Protein AF-A6PYF3-F1 (afdb_monomer)

Radius of gyration: 14.1 Å; Cα contacts (8 Å,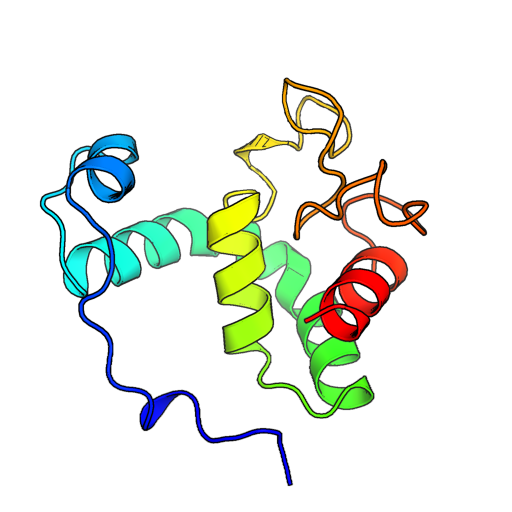 |Δi|>4): 172; chains: 1; bounding box: 32×35×31 Å

Sequence (119 aa):
MGYGDIMRVETSGASNLTAGADRLTGGVQASEKMANHDLACMRTYKTTIGKVASKRDVDPALIAAIASRESRGGAAISGNNGWCPRRIGFGLMQVDKDAHTPIGAWNSVEHVDQATGIL

pLDDT: mean 96.87, std 5.38, range [45.66, 98.81]

Secondary structure (DSSP, 8-state):
--S--GGG-----B-HHHHHTTT--SBHHHHHHHHHHHHHHHHTTHHHHHHHHHHHT--HHHHHHHHHHHHTTTTTTGGGTTB-TTS-EETTTTEETTTS---S-TTSHHHHHHHHHH-

Mean predicted aligned error: 2.51 Å

Organism: Gadus morhua (NCBI:txid8049)

InterPro domains:
  IPR002152 Glycoside hydrolase, family 23 [PR00749] (2-22)
  IPR002152 Glycoside hydrolase, family 23 [PR00749] (49-67)
  IPR002152 Glycoside hydrolase, family 23 [PR00749] (91-109)
  IPR023346 Lysozyme-like domain superfamily [SSF53955] (22-113)

Foldseek 3Di:
DAPDDPVPDDDQAADCVLLVVVPDHGGPVSLVVLLVQLVVLQVVCQVLLVVLCVVLVYDSVVLSSLLCSQCSSVPQCVVPQQAHPVRQFGASNGPGCVVPPADDGRSGSSRSNVSSVVD

Nearest PDB structures (foldseek):
  3mgw-assembly1_A  TM=9.603E-01  e=1.105E-10  Salmo salar
  4g9s-assembly1_A  TM=9.734E-01  e=2.320E-10  Salmo salar
  3gxr-assembly2_B  TM=9.601E-01  e=3.662E-10  Gadus morhua
  1lsp-assembly1_A  TM=9.878E-01  e=1.440E-09  Cygnus atratus
  3gxr-assembly3_C  TM=9.742E-01  e=3.387E-09  Gadus morhua

Solvent-accessible surface area (backbone atoms only — not comparable to full-atom values): 6568 Å² total; per-residue (Å²): 139,56,94,67,64,77,91,74,60,87,77,68,55,29,48,51,76,63,17,44,78,78,74,38,66,44,24,48,69,27,42,54,50,54,48,57,69,22,42,73,48,37,59,78,42,47,68,46,42,48,54,37,17,68,75,68,49,42,64,45,66,58,57,50,51,46,17,30,74,60,15,41,32,31,67,75,14,60,92,52,77,21,28,43,97,83,67,44,30,38,22,33,59,35,43,43,48,91,83,41,83,84,48,73,50,38,85,33,56,54,28,55,40,52,45,61,72,72,106

Structure (mmCIF, N/CA/C/O backbone):
data_AF-A6PYF3-F1
#
_entry.id   AF-A6PYF3-F1
#
loop_
_atom_site.group_PDB
_atom_site.id
_atom_site.type_symbol
_atom_site.label_atom_id
_atom_site.label_alt_id
_atom_site.label_comp_id
_atom_site.label_asym_id
_atom_site.label_entity_id
_atom_site.label_seq_id
_atom_site.pdbx_PDB_ins_code
_atom_site.Cartn_x
_atom_site.Cartn_y
_atom_site.Cartn_z
_atom_site.occupancy
_atom_site.B_iso_or_equiv
_atom_site.auth_seq_id
_atom_site.auth_comp_id
_atom_site.auth_asym_id
_atom_site.auth_atom_id
_atom_site.pdbx_PDB_model_num
ATOM 1 N N . MET A 1 1 ? -11.509 -20.293 -1.185 1.00 45.66 1 MET A N 1
ATOM 2 C CA . MET A 1 1 ? -10.119 -20.245 -1.682 1.00 45.66 1 MET A CA 1
ATOM 3 C C . MET A 1 1 ? -9.641 -18.826 -1.463 1.00 45.66 1 MET A C 1
ATOM 5 O O . MET A 1 1 ? -10.473 -17.929 -1.540 1.00 45.66 1 MET A O 1
ATOM 9 N N . GLY A 1 2 ? -8.414 -18.683 -0.981 1.00 73.69 2 GLY A N 1
ATOM 10 C CA . GLY A 1 2 ? -7.888 -17.484 -0.334 1.00 73.69 2 GLY A CA 1
ATOM 11 C C . GLY A 1 2 ? -7.207 -17.805 1.001 1.00 73.69 2 GLY A C 1
ATOM 12 O O . GLY A 1 2 ? -7.612 -18.732 1.708 1.00 73.69 2 GLY A O 1
ATOM 13 N N . TYR A 1 3 ? -6.185 -17.022 1.352 1.00 92.44 3 TYR A N 1
ATOM 14 C CA . TYR A 1 3 ? -5.403 -17.146 2.596 1.00 92.44 3 TYR A CA 1
ATOM 15 C C . TYR A 1 3 ? -6.176 -16.782 3.879 1.00 92.44 3 TYR A C 1
ATOM 17 O O . TYR A 1 3 ? -5.640 -16.879 4.980 1.00 92.44 3 TYR A O 1
ATOM 25 N N . GLY A 1 4 ? -7.435 -16.364 3.754 1.00 93.75 4 GLY A N 1
ATOM 26 C CA . GLY A 1 4 ? -8.297 -15.970 4.860 1.00 93.75 4 GLY A CA 1
ATOM 27 C C . GLY A 1 4 ? -9.328 -14.935 4.423 1.00 93.75 4 GLY A C 1
ATOM 28 O O . GLY A 1 4 ? -9.278 -14.428 3.305 1.00 93.75 4 GLY A O 1
ATOM 29 N N . ASP A 1 5 ? -10.262 -14.629 5.318 1.00 95.06 5 ASP A N 1
ATOM 30 C CA . ASP A 1 5 ? -11.225 -13.539 5.154 1.00 95.06 5 ASP A CA 1
ATOM 31 C C . ASP A 1 5 ? -10.764 -12.342 5.990 1.00 95.06 5 ASP A C 1
ATOM 33 O O . ASP A 1 5 ? -10.764 -12.401 7.224 1.00 95.06 5 ASP A O 1
ATOM 37 N N . ILE A 1 6 ? -10.367 -11.260 5.316 1.00 95.38 6 ILE A N 1
ATOM 38 C CA . ILE A 1 6 ? -9.849 -10.053 5.971 1.00 95.38 6 ILE A CA 1
ATOM 39 C C . ILE A 1 6 ? -10.879 -9.398 6.897 1.00 95.38 6 ILE A C 1
ATOM 41 O O . ILE A 1 6 ? -10.494 -8.736 7.857 1.00 95.38 6 ILE A O 1
ATOM 45 N N . MET A 1 7 ? -12.177 -9.622 6.670 1.00 96.81 7 MET A N 1
ATOM 46 C CA . MET A 1 7 ? -13.246 -9.057 7.497 1.00 96.81 7 MET A CA 1
ATOM 47 C C . MET A 1 7 ? -13.382 -9.761 8.851 1.00 96.81 7 MET A C 1
ATOM 49 O O . MET A 1 7 ? -14.091 -9.275 9.729 1.00 96.81 7 MET A O 1
ATOM 53 N N . ARG A 1 8 ? -12.715 -10.907 9.031 1.00 97.06 8 ARG A N 1
ATOM 54 C CA . ARG A 1 8 ? -12.727 -11.693 10.274 1.00 97.06 8 ARG A CA 1
ATOM 55 C C . ARG A 1 8 ? -11.469 -11.499 11.115 1.00 97.06 8 ARG A C 1
ATOM 57 O O . ARG A 1 8 ? -11.357 -12.110 12.175 1.00 97.06 8 ARG A O 1
ATOM 64 N N . VAL A 1 9 ? -10.523 -10.687 10.646 1.00 96.75 9 VAL A N 1
ATOM 65 C CA . VAL A 1 9 ? -9.285 -10.394 11.369 1.00 96.75 9 VAL A CA 1
ATOM 66 C C . VAL A 1 9 ? -9.552 -9.293 12.390 1.00 96.75 9 VAL A C 1
ATOM 68 O O . VAL A 1 9 ? -9.935 -8.179 12.036 1.00 96.75 9 VAL A O 1
ATOM 71 N N . GLU A 1 10 ? -9.336 -9.594 13.669 1.00 98.00 10 GLU A N 1
ATOM 72 C CA . GLU A 1 10 ? -9.422 -8.591 14.731 1.00 98.00 10 GLU A CA 1
ATOM 73 C C . GLU A 1 10 ? -8.264 -7.589 14.627 1.00 98.00 10 GLU A C 1
ATOM 75 O O . GLU A 1 10 ? -7.108 -7.959 14.412 1.00 98.00 10 GLU A O 1
ATOM 80 N N . THR A 1 11 ? -8.561 -6.298 14.791 1.00 98.06 11 THR A N 1
ATOM 81 C CA . THR A 1 11 ? -7.559 -5.230 14.716 1.00 98.06 11 THR A CA 1
ATOM 82 C C . THR A 1 11 ? -7.902 -4.074 15.646 1.00 98.06 11 THR A C 1
ATOM 84 O O . THR A 1 11 ? -9.060 -3.685 15.788 1.00 98.06 11 THR A O 1
ATOM 87 N N . SER A 1 12 ? -6.875 -3.489 16.264 1.00 98.38 12 SER A N 1
ATOM 88 C CA . SER A 1 12 ? -6.978 -2.242 17.028 1.00 98.38 12 SER A CA 1
ATOM 89 C C . SER A 1 12 ? -6.658 -0.997 16.188 1.00 98.38 12 SER A C 1
ATOM 91 O O . SER A 1 12 ? -6.809 0.125 16.670 1.00 98.38 12 SER A O 1
ATOM 93 N N . GLY A 1 13 ? -6.265 -1.173 14.921 1.00 98.25 13 GLY A N 1
ATOM 94 C CA . GLY A 1 13 ? -5.968 -0.087 13.989 1.00 98.25 13 GLY A CA 1
ATOM 95 C C . GLY A 1 13 ? -4.630 0.617 14.238 1.00 98.25 13 GLY A C 1
ATOM 96 O O . GLY A 1 13 ? -3.651 0.022 14.687 1.00 98.25 13 GLY A O 1
ATOM 97 N N . ALA A 1 14 ? -4.559 1.899 13.876 1.00 98.44 14 ALA A N 1
ATOM 98 C CA . ALA A 1 14 ? -3.327 2.681 13.920 1.00 98.44 14 ALA A CA 1
ATOM 99 C C . ALA A 1 14 ? -2.949 3.076 15.355 1.00 98.44 14 ALA A C 1
ATOM 101 O O . ALA A 1 14 ? -3.792 3.505 16.139 1.00 98.44 14 ALA A O 1
ATOM 102 N N . SER A 1 15 ? -1.658 3.035 15.687 1.00 98.50 15 SER A N 1
ATOM 103 C CA . SER A 1 15 ? -1.162 3.659 16.920 1.00 98.50 15 SER A CA 1
ATOM 104 C C . SER A 1 15 ? -1.274 5.189 16.848 1.00 98.50 15 SER A C 1
ATOM 106 O O . SER A 1 15 ? -1.352 5.758 15.758 1.00 98.50 15 SER A O 1
ATOM 108 N N . ASN A 1 16 ? -1.190 5.878 17.992 1.00 98.00 16 ASN A N 1
ATOM 109 C CA . ASN A 1 16 ? -1.122 7.348 18.020 1.00 98.00 16 ASN A CA 1
ATOM 110 C C . ASN A 1 16 ? 0.067 7.902 17.216 1.00 98.00 16 ASN A C 1
ATOM 112 O O . ASN A 1 16 ? -0.056 8.951 16.594 1.00 98.00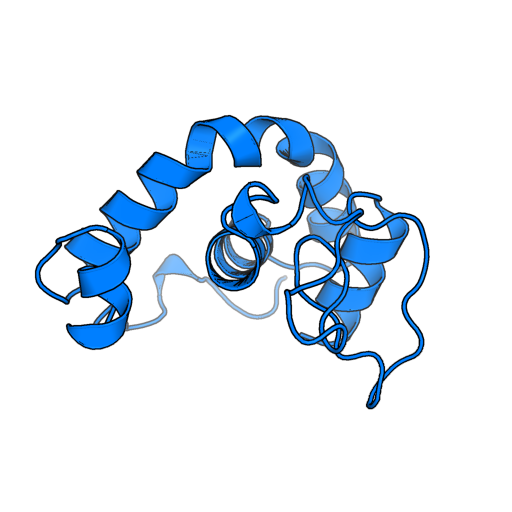 16 ASN A O 1
ATOM 116 N N . LEU A 1 17 ? 1.201 7.191 17.188 1.00 98.06 17 LEU A N 1
ATOM 117 C CA . LEU A 1 17 ? 2.370 7.601 16.407 1.00 98.06 17 LEU A CA 1
ATOM 118 C C . LEU A 1 17 ? 2.075 7.563 14.901 1.00 98.06 17 LEU A C 1
ATOM 120 O O . LEU A 1 17 ? 2.379 8.511 14.186 1.00 98.06 17 LEU A O 1
ATOM 124 N N . THR A 1 18 ? 1.453 6.481 14.427 1.00 96.94 18 THR A N 1
ATOM 125 C CA . THR A 1 18 ? 1.067 6.328 13.017 1.00 96.94 18 THR A CA 1
ATOM 126 C C . THR A 1 18 ? -0.027 7.322 12.626 1.00 96.94 18 THR A C 1
ATOM 128 O O . THR A 1 18 ? 0.097 7.999 11.610 1.00 96.94 18 THR A O 1
ATOM 131 N N . ALA A 1 19 ? -1.067 7.447 13.451 1.00 97.38 19 ALA A N 1
ATOM 132 C CA . ALA A 1 19 ? -2.185 8.361 13.232 1.00 97.38 19 ALA A CA 1
ATOM 133 C C . ALA A 1 19 ? -1.756 9.841 13.269 1.00 97.38 19 ALA A C 1
ATOM 135 O O . ALA A 1 19 ? -2.320 10.674 12.558 1.00 97.38 19 ALA A O 1
ATOM 136 N N . GLY A 1 20 ? -0.715 10.163 14.044 1.00 96.81 20 GLY A N 1
ATOM 137 C CA . GLY A 1 20 ? -0.150 11.506 14.144 1.00 96.81 20 GLY A CA 1
ATOM 138 C C . GLY A 1 20 ? 0.360 12.071 12.815 1.00 96.81 20 GLY A C 1
ATOM 139 O O . GLY A 1 20 ? 0.313 13.287 12.634 1.00 96.81 20 GLY A O 1
ATOM 140 N N . ALA A 1 21 ? 0.756 11.219 11.858 1.00 92.69 21 ALA A N 1
ATOM 141 C CA . ALA A 1 21 ? 1.139 11.648 10.508 1.00 92.69 21 ALA A CA 1
ATOM 142 C C . ALA A 1 21 ? 0.002 12.393 9.783 1.00 92.69 21 ALA A C 1
ATOM 144 O O . ALA A 1 21 ? 0.248 13.360 9.065 1.00 92.69 21 ALA A O 1
ATOM 145 N N . ASP A 1 22 ? -1.242 11.993 10.052 1.00 95.00 22 ASP A N 1
ATOM 146 C CA . ASP A 1 22 ? -2.458 12.590 9.502 1.00 95.00 22 ASP A CA 1
ATOM 147 C C . ASP A 1 22 ? -3.170 13.490 10.543 1.00 95.00 22 ASP A C 1
ATOM 149 O O . ASP A 1 22 ? -4.296 13.932 10.323 1.00 95.00 22 ASP A O 1
ATOM 153 N N . ARG A 1 23 ? -2.515 13.791 11.681 1.00 97.19 23 ARG A N 1
ATOM 154 C CA . ARG A 1 23 ? -3.063 14.561 12.820 1.00 97.19 23 ARG A CA 1
ATOM 155 C C . ARG A 1 23 ? -4.342 13.948 13.408 1.00 97.19 23 ARG A C 1
ATOM 157 O O . ARG A 1 23 ? -5.276 14.659 13.776 1.00 97.19 23 ARG A O 1
ATOM 164 N N . LEU A 1 24 ? -4.376 12.622 13.497 1.00 97.31 24 LEU A N 1
ATOM 165 C CA . LEU A 1 24 ? -5.491 11.845 14.036 1.00 97.31 24 LEU A CA 1
ATOM 166 C C . LEU A 1 24 ? -5.134 11.218 15.392 1.00 97.31 24 LEU A C 1
ATOM 168 O O . LEU A 1 24 ? -3.965 11.018 15.719 1.00 97.31 24 LEU A O 1
ATOM 172 N N . THR A 1 25 ? -6.159 10.853 16.163 1.00 97.69 25 THR A N 1
ATOM 173 C CA . THR A 1 25 ? -6.029 9.968 17.332 1.00 97.69 25 THR A CA 1
ATOM 174 C C . THR A 1 25 ? -6.057 8.514 16.872 1.00 97.69 25 THR A C 1
ATOM 176 O O . THR A 1 25 ? -6.849 8.185 15.996 1.00 97.69 25 THR A O 1
ATOM 179 N N . GLY A 1 26 ? -5.214 7.654 17.450 1.00 98.25 26 GLY A N 1
ATOM 180 C CA . GLY A 1 26 ? -5.106 6.240 17.084 1.00 98.25 26 GLY A CA 1
ATOM 181 C C . GLY A 1 26 ? -6.409 5.443 17.221 1.00 98.25 26 GLY A C 1
ATOM 182 O O . GLY A 1 26 ? -7.375 5.880 17.845 1.00 98.25 26 GLY A O 1
ATOM 183 N N . GLY A 1 27 ? -6.416 4.252 16.630 1.00 98.50 27 GLY A N 1
ATOM 184 C CA . GLY A 1 27 ? -7.551 3.339 16.570 1.00 98.50 27 GLY A CA 1
ATOM 185 C C . GLY A 1 27 ? -7.923 2.946 15.140 1.00 98.50 27 GLY A C 1
ATOM 186 O O . GLY A 1 27 ? -7.333 3.410 14.159 1.00 98.50 27 GLY A O 1
ATOM 187 N N . VAL A 1 28 ? -8.955 2.110 15.022 1.00 98.56 28 VAL A N 1
ATOM 188 C CA . VAL A 1 28 ? -9.510 1.651 13.735 1.00 98.56 28 VAL A CA 1
ATOM 189 C C . VAL A 1 28 ? -9.973 2.828 12.872 1.00 98.56 28 VAL A C 1
ATOM 191 O O . VAL A 1 28 ? -9.601 2.916 11.705 1.00 98.56 28 VAL A O 1
ATOM 194 N N . GLN A 1 29 ? -10.668 3.804 13.464 1.00 98.50 29 GLN A N 1
ATOM 195 C CA . GLN A 1 29 ? -11.135 4.989 12.734 1.00 98.50 29 GLN A CA 1
ATOM 196 C C . GLN A 1 29 ? -9.991 5.822 12.135 1.00 98.50 29 GLN A C 1
ATOM 198 O O . GLN A 1 29 ? -10.178 6.458 11.098 1.00 98.50 29 GLN A O 1
ATOM 203 N N . ALA A 1 30 ? -8.805 5.847 12.757 1.00 98.50 30 ALA A N 1
ATOM 204 C CA . ALA A 1 30 ? -7.653 6.509 12.150 1.00 98.50 30 ALA A CA 1
ATOM 205 C C . ALA A 1 30 ? -7.152 5.750 10.926 1.00 98.50 30 ALA A C 1
ATOM 207 O O . ALA A 1 30 ? -6.930 6.375 9.894 1.00 98.50 30 ALA A O 1
ATOM 208 N N . SER A 1 31 ? -7.038 4.421 11.004 1.00 98.69 31 SER A N 1
ATOM 209 C 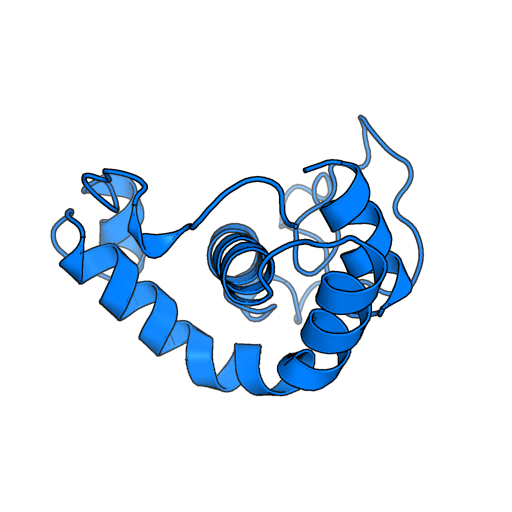CA . SER A 1 31 ? -6.685 3.593 9.845 1.00 98.69 31 SER A CA 1
ATOM 210 C C . SER A 1 31 ? -7.649 3.806 8.678 1.00 98.69 31 SER A C 1
ATOM 212 O O . SER A 1 31 ? -7.203 4.015 7.554 1.00 98.69 31 SER A O 1
ATOM 214 N N . GLU A 1 32 ? -8.956 3.826 8.943 1.00 98.56 32 GLU A N 1
ATOM 215 C CA . GLU A 1 32 ? -9.982 4.070 7.923 1.00 98.56 32 GLU A CA 1
ATOM 216 C C . GLU A 1 32 ? -9.855 5.465 7.295 1.00 98.56 32 GLU A C 1
ATOM 218 O O . GLU A 1 32 ? -9.910 5.602 6.073 1.00 98.56 32 GLU A O 1
ATOM 223 N N . LYS A 1 33 ? -9.630 6.508 8.106 1.00 98.56 33 LYS A N 1
ATOM 224 C CA . LYS A 1 33 ? -9.424 7.878 7.607 1.00 98.56 33 LYS A CA 1
ATOM 225 C C . LYS A 1 33 ? -8.160 8.001 6.757 1.00 98.56 33 LYS A C 1
ATOM 227 O O . LYS A 1 33 ? -8.218 8.605 5.690 1.00 98.56 33 LYS A O 1
ATOM 232 N N . MET A 1 34 ? -7.052 7.402 7.193 1.00 98.44 34 MET A N 1
ATOM 233 C CA . MET A 1 34 ? -5.793 7.378 6.440 1.00 98.44 34 MET A CA 1
ATOM 234 C C . MET A 1 34 ? -5.963 6.643 5.103 1.00 98.44 34 MET A C 1
ATOM 236 O O . MET A 1 34 ? -5.561 7.157 4.061 1.00 98.44 34 MET A O 1
ATOM 240 N N . ALA A 1 35 ? -6.639 5.490 5.105 1.00 98.44 35 ALA A N 1
ATOM 241 C CA . ALA A 1 35 ? -6.962 4.761 3.880 1.00 98.44 35 ALA A CA 1
ATOM 242 C C . ALA A 1 35 ? -7.877 5.579 2.948 1.00 98.44 35 ALA A C 1
ATOM 244 O O . ALA A 1 35 ? -7.695 5.575 1.730 1.00 98.44 35 ALA A O 1
ATOM 245 N N . ASN A 1 36 ? -8.837 6.324 3.507 1.00 98.38 36 ASN A N 1
ATOM 246 C CA . ASN A 1 36 ? -9.714 7.202 2.737 1.00 98.38 36 ASN A CA 1
ATOM 247 C C . ASN A 1 36 ? -8.966 8.400 2.124 1.00 98.38 36 ASN A C 1
ATOM 249 O O . ASN A 1 36 ? -9.269 8.779 0.994 1.00 98.38 36 ASN A O 1
ATOM 253 N N . HIS A 1 37 ? -7.970 8.972 2.811 1.00 98.06 37 HIS A N 1
ATOM 254 C CA . HIS A 1 37 ? -7.092 9.993 2.222 1.00 98.06 37 HIS A CA 1
ATOM 255 C C . HIS A 1 37 ? -6.324 9.449 1.011 1.00 98.06 37 HIS A C 1
ATOM 257 O O . HIS A 1 37 ? -6.225 10.119 -0.018 1.00 98.06 37 HIS A O 1
ATOM 263 N N . ASP A 1 38 ? -5.854 8.206 1.099 1.00 98.38 38 ASP A N 1
ATOM 264 C CA . ASP A 1 38 ? -5.079 7.566 0.037 1.00 98.38 38 ASP A CA 1
ATOM 265 C C . ASP A 1 38 ? -5.961 7.075 -1.135 1.00 98.38 38 ASP A C 1
ATOM 267 O O . ASP A 1 38 ? -5.445 6.729 -2.202 1.00 98.38 38 ASP A O 1
ATOM 271 N N . LEU A 1 39 ? -7.294 7.061 -0.980 1.00 97.62 39 LEU A N 1
ATOM 272 C CA . LEU A 1 39 ? -8.243 6.476 -1.938 1.00 97.62 39 LEU A CA 1
ATOM 273 C C . LEU A 1 39 ? -8.110 7.060 -3.349 1.00 97.62 39 LEU A C 1
ATOM 275 O O . LEU A 1 39 ? -8.190 6.321 -4.334 1.00 97.62 39 LEU A O 1
ATOM 279 N N . ALA A 1 40 ? -7.916 8.376 -3.464 1.00 97.38 40 ALA A N 1
ATOM 280 C CA . ALA A 1 40 ? -7.774 9.038 -4.759 1.00 97.38 40 ALA A CA 1
ATOM 281 C C . ALA A 1 40 ? -6.540 8.526 -5.517 1.00 97.38 40 ALA A C 1
ATOM 283 O O . ALA A 1 40 ? -6.639 8.195 -6.698 1.00 97.38 40 ALA A O 1
ATOM 284 N N . CYS A 1 41 ? -5.408 8.383 -4.825 1.00 96.62 41 CYS A N 1
ATOM 285 C CA . CYS A 1 41 ? -4.185 7.824 -5.392 1.00 96.62 41 CYS A CA 1
ATOM 286 C C . CYS A 1 41 ? -4.343 6.327 -5.695 1.00 96.62 41 CYS A C 1
ATOM 288 O O . CYS A 1 41 ? -3.951 5.867 -6.767 1.00 96.62 41 CYS A O 1
ATOM 290 N N . MET A 1 42 ? -4.989 5.579 -4.796 1.00 97.12 42 MET A N 1
ATOM 291 C CA . MET A 1 42 ? -5.179 4.134 -4.928 1.00 97.12 42 MET A CA 1
ATOM 292 C C . MET A 1 42 ? -6.046 3.746 -6.131 1.00 97.12 42 MET A C 1
ATOM 294 O O . MET A 1 42 ? -5.808 2.716 -6.764 1.00 97.12 42 MET A O 1
ATOM 298 N N . ARG A 1 43 ? -7.029 4.581 -6.501 1.00 97.38 43 ARG A N 1
ATOM 299 C CA . ARG A 1 43 ? -7.886 4.351 -7.679 1.00 97.38 43 ARG A CA 1
ATOM 300 C C . ARG A 1 43 ? -7.083 4.174 -8.968 1.00 97.38 43 ARG A C 1
ATOM 302 O O . ARG A 1 43 ? -7.474 3.348 -9.790 1.00 97.38 43 ARG A O 1
ATOM 309 N N . THR A 1 44 ? -5.951 4.865 -9.105 1.00 97.00 44 THR A N 1
ATOM 310 C CA . THR A 1 44 ? -5.024 4.727 -10.242 1.00 97.00 44 THR A CA 1
ATOM 311 C C . THR A 1 44 ? -4.530 3.290 -10.417 1.00 97.00 44 THR A C 1
ATOM 313 O O . THR A 1 44 ? -4.337 2.830 -11.540 1.00 97.00 44 THR A O 1
ATOM 316 N N . TYR A 1 45 ? -4.377 2.549 -9.319 1.00 97.94 45 TYR A N 1
ATOM 317 C CA . TYR A 1 45 ? -3.793 1.208 -9.313 1.00 97.94 45 TYR A CA 1
ATOM 318 C C . TYR A 1 45 ? -4.827 0.092 -9.165 1.00 97.94 45 TYR A C 1
ATOM 320 O O . TYR A 1 45 ? -4.447 -1.075 -9.125 1.00 97.94 45 TYR A O 1
ATOM 328 N N . LYS A 1 46 ? -6.132 0.406 -9.145 1.00 98.00 46 LYS A N 1
ATOM 329 C CA . LYS A 1 46 ? -7.207 -0.587 -8.962 1.00 98.00 46 LYS A CA 1
ATOM 330 C C . LYS A 1 46 ? -7.106 -1.751 -9.955 1.00 98.00 46 LYS A C 1
ATOM 332 O O . LYS A 1 46 ? -7.238 -2.905 -9.560 1.00 98.00 46 LYS A O 1
ATOM 337 N N . THR A 1 47 ? -6.842 -1.461 -11.229 1.00 98.31 47 THR A N 1
ATOM 338 C CA . THR A 1 47 ? -6.693 -2.494 -12.268 1.00 98.31 47 THR A CA 1
ATOM 339 C C . THR A 1 47 ? -5.433 -3.335 -12.060 1.00 98.31 47 THR A C 1
ATOM 341 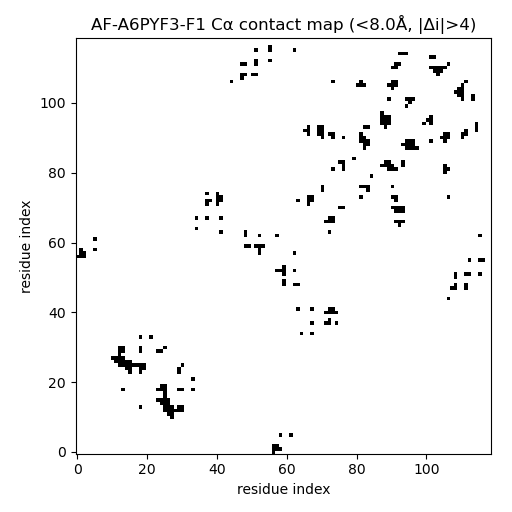O O . THR A 1 47 ? -5.487 -4.555 -12.193 1.00 98.31 47 THR A O 1
ATOM 344 N N . THR A 1 48 ? -4.308 -2.704 -11.714 1.00 98.44 48 THR A N 1
ATOM 345 C CA . THR A 1 48 ? -3.037 -3.381 -11.406 1.00 98.44 48 THR A CA 1
ATOM 346 C C . THR A 1 48 ? -3.201 -4.326 -10.217 1.00 98.44 48 THR A C 1
ATOM 348 O O . THR A 1 48 ? -2.902 -5.512 -10.332 1.00 98.44 48 THR A O 1
ATOM 351 N N . ILE A 1 49 ? -3.758 -3.823 -9.112 1.00 98.56 49 ILE A N 1
ATOM 352 C CA . ILE A 1 49 ? -4.028 -4.588 -7.892 1.00 98.56 49 ILE A CA 1
ATOM 353 C C . ILE A 1 49 ? -4.991 -5.739 -8.181 1.00 98.56 49 ILE A C 1
ATOM 355 O O . ILE A 1 49 ? -4.704 -6.868 -7.808 1.00 98.56 49 ILE A O 1
ATOM 359 N N . GLY A 1 50 ? -6.093 -5.491 -8.897 1.00 98.38 50 GLY A N 1
ATOM 360 C CA . GLY A 1 50 ? -7.073 -6.532 -9.224 1.00 98.38 50 GLY A CA 1
ATOM 361 C C . GLY A 1 50 ? -6.485 -7.685 -10.045 1.00 98.38 50 GLY A C 1
ATOM 362 O O 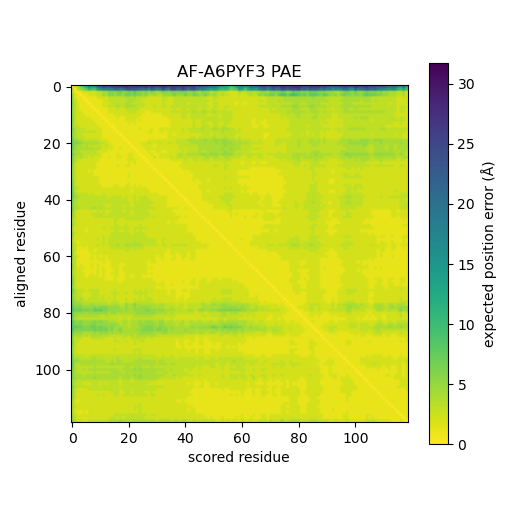. GLY A 1 50 ? -6.788 -8.846 -9.776 1.00 98.38 50 GLY A O 1
ATOM 363 N N . LYS A 1 51 ? -5.596 -7.386 -11.004 1.00 98.44 51 LYS A N 1
ATOM 364 C CA . LYS A 1 51 ? -4.881 -8.415 -11.778 1.00 98.44 51 LYS A CA 1
ATOM 365 C C . LYS A 1 51 ? -3.991 -9.280 -10.887 1.00 98.44 51 LYS A C 1
ATOM 367 O O . LYS A 1 51 ? -4.026 -10.502 -11.005 1.00 98.44 51 LYS A O 1
ATOM 372 N N . VAL A 1 52 ? -3.205 -8.659 -10.006 1.00 98.56 52 VAL A N 1
ATOM 373 C CA . VAL A 1 52 ? -2.295 -9.389 -9.109 1.00 98.56 52 VAL A CA 1
ATOM 374 C C . VAL A 1 52 ? -3.068 -10.186 -8.061 1.00 98.56 52 VAL A C 1
ATOM 376 O O . VAL A 1 52 ? -2.780 -11.363 -7.876 1.00 98.56 52 VAL A O 1
ATOM 379 N N . ALA A 1 53 ? -4.086 -9.586 -7.445 1.00 97.88 53 ALA A N 1
ATOM 380 C CA . ALA A 1 53 ? -4.982 -10.236 -6.492 1.00 97.88 53 ALA A CA 1
ATOM 381 C C . ALA A 1 53 ? -5.566 -11.534 -7.066 1.00 97.88 53 ALA A C 1
ATOM 383 O O . ALA A 1 53 ? -5.423 -12.600 -6.472 1.00 97.88 53 ALA A O 1
ATOM 384 N N . SER A 1 54 ? -6.126 -11.464 -8.280 1.00 97.31 54 SER A N 1
ATOM 385 C CA . SER A 1 54 ? -6.661 -12.640 -8.971 1.00 97.31 54 SER A CA 1
ATOM 386 C C . SER A 1 54 ? -5.587 -13.678 -9.301 1.00 97.31 54 SER A C 1
ATOM 388 O O . SER A 1 54 ? -5.874 -14.869 -9.254 1.00 97.31 54 SER A O 1
ATOM 390 N N . LYS A 1 55 ? -4.370 -13.250 -9.660 1.00 97.56 55 LYS A N 1
ATOM 391 C CA . LYS A 1 55 ? -3.256 -14.154 -9.979 1.00 97.56 55 LYS A CA 1
ATOM 392 C C . LYS A 1 55 ? -2.725 -14.882 -8.738 1.00 97.56 55 LYS A C 1
ATOM 394 O O . LYS A 1 55 ? -2.297 -16.026 -8.852 1.00 97.56 55 LYS A O 1
ATOM 399 N N . ARG A 1 56 ? -2.696 -14.207 -7.586 1.00 96.94 56 ARG A N 1
ATOM 400 C CA . ARG A 1 56 ? -2.065 -14.683 -6.343 1.00 96.94 56 ARG A CA 1
ATOM 401 C C . ARG A 1 56 ? -3.050 -15.289 -5.338 1.00 96.94 56 ARG A C 1
ATOM 403 O O . ARG A 1 56 ? -2.590 -15.803 -4.327 1.00 96.94 56 ARG A O 1
ATOM 410 N N . ASP A 1 57 ? -4.355 -15.244 -5.614 1.00 96.00 57 ASP A N 1
ATOM 411 C CA . ASP A 1 57 ? -5.430 -15.652 -4.688 1.00 96.00 57 ASP A CA 1
ATOM 412 C C . ASP A 1 57 ? -5.382 -14.878 -3.350 1.00 96.00 57 ASP A C 1
ATOM 414 O O . ASP A 1 57 ? -5.548 -15.428 -2.262 1.00 96.00 57 ASP A O 1
ATOM 418 N N . VAL A 1 58 ? -5.108 -13.569 -3.442 1.00 97.06 58 VAL A N 1
ATOM 419 C CA . VAL A 1 58 ? -5.027 -12.629 -2.309 1.00 97.06 58 VAL A CA 1
ATOM 420 C C . VAL A 1 58 ? -6.135 -11.590 -2.438 1.00 97.06 58 VAL A C 1
ATOM 422 O O . VAL A 1 58 ? -6.411 -11.114 -3.539 1.00 97.06 58 VAL A O 1
ATOM 425 N N . ASP A 1 59 ? -6.747 -11.194 -1.319 1.00 97.50 59 ASP A N 1
ATOM 426 C CA . ASP A 1 59 ? -7.765 -10.143 -1.325 1.00 97.50 59 ASP A CA 1
ATOM 427 C C . ASP A 1 59 ? -7.172 -8.811 -1.844 1.00 97.50 59 ASP A C 1
ATOM 429 O O . ASP A 1 59 ? -6.174 -8.319 -1.301 1.00 97.50 59 ASP A O 1
ATOM 433 N N . PRO A 1 60 ? -7.760 -8.182 -2.882 1.00 97.94 60 PRO A N 1
ATOM 434 C CA . PRO A 1 60 ? -7.253 -6.921 -3.417 1.00 97.94 60 PRO A CA 1
ATOM 435 C C . PRO A 1 60 ? -7.229 -5.786 -2.383 1.00 97.94 60 PRO A C 1
ATOM 437 O O . PRO A 1 60 ? -6.389 -4.891 -2.490 1.00 97.94 60 PRO A O 1
ATOM 440 N N . ALA A 1 61 ? -8.114 -5.799 -1.382 1.00 97.88 61 ALA A N 1
ATOM 441 C CA . ALA A 1 61 ? -8.116 -4.808 -0.313 1.00 97.88 61 ALA A CA 1
ATOM 442 C C . ALA A 1 61 ? -6.902 -4.960 0.615 1.00 97.88 61 ALA A C 1
ATOM 444 O O . ALA A 1 61 ? -6.404 -3.947 1.103 1.00 97.88 61 ALA A O 1
ATOM 445 N N . LEU A 1 62 ? -6.364 -6.173 0.797 1.00 98.31 62 LEU A N 1
ATOM 446 C CA . LEU A 1 62 ? -5.127 -6.382 1.556 1.00 98.31 62 LEU A CA 1
ATOM 447 C C . LEU A 1 62 ? -3.923 -5.759 0.836 1.00 98.31 62 LEU A C 1
ATOM 449 O O . LEU A 1 62 ? -3.157 -5.008 1.438 1.00 98.31 62 LEU A O 1
ATOM 453 N N . ILE A 1 63 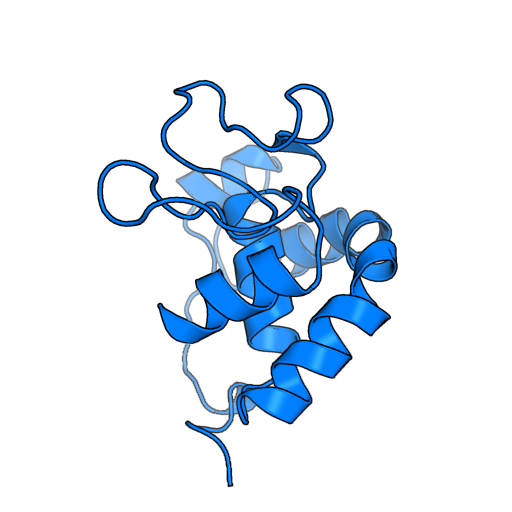? -3.801 -5.995 -0.474 1.00 98.56 63 ILE A N 1
ATOM 454 C CA . ILE A 1 63 ? -2.749 -5.389 -1.307 1.00 98.56 63 ILE A CA 1
ATOM 455 C C . ILE A 1 63 ? -2.871 -3.856 -1.284 1.00 98.56 63 ILE A C 1
ATOM 457 O O . ILE A 1 63 ? -1.880 -3.148 -1.097 1.00 98.56 63 ILE A O 1
ATOM 461 N N . ALA A 1 64 ? -4.093 -3.330 -1.426 1.00 98.50 64 ALA A N 1
ATOM 462 C CA . ALA A 1 64 ? -4.353 -1.894 -1.353 1.00 98.50 64 ALA A CA 1
ATOM 463 C C . ALA A 1 64 ? -4.008 -1.306 0.027 1.00 98.50 64 ALA A C 1
ATOM 465 O O . ALA A 1 64 ? -3.425 -0.224 0.096 1.00 98.50 64 ALA A O 1
ATOM 466 N N . ALA A 1 65 ? -4.319 -2.012 1.118 1.00 98.38 65 ALA A N 1
ATOM 467 C CA . ALA A 1 65 ? -3.996 -1.586 2.478 1.00 98.38 65 ALA A CA 1
ATOM 468 C C . ALA A 1 65 ? -2.479 -1.514 2.708 1.00 98.38 65 ALA A C 1
ATOM 470 O O . ALA A 1 65 ? -1.993 -0.532 3.270 1.00 98.38 65 ALA A O 1
ATOM 471 N N . ILE A 1 66 ? -1.719 -2.495 2.210 1.00 98.62 66 ILE A N 1
ATOM 472 C CA . ILE A 1 66 ? -0.250 -2.474 2.266 1.00 98.62 66 ILE A CA 1
ATOM 473 C C . ILE A 1 66 ? 0.294 -1.303 1.446 1.00 98.62 66 ILE A C 1
ATOM 475 O O . ILE A 1 66 ? 1.092 -0.523 1.953 1.00 98.62 66 ILE A O 1
ATOM 479 N N . ALA A 1 67 ? -0.181 -1.098 0.215 1.00 98.50 67 ALA A N 1
ATOM 480 C CA . ALA A 1 67 ? 0.266 0.030 -0.604 1.00 98.50 67 ALA A CA 1
ATOM 481 C C . ALA A 1 67 ? -0.093 1.404 0.007 1.00 98.50 67 ALA A C 1
ATOM 483 O O . ALA A 1 67 ? 0.677 2.363 -0.108 1.00 98.50 67 ALA A O 1
ATOM 484 N N . SER A 1 68 ? -1.245 1.517 0.679 1.00 98.56 68 SER A N 1
ATOM 485 C CA . SER A 1 68 ? -1.619 2.700 1.467 1.00 98.56 68 SER A CA 1
ATOM 486 C C . SER A 1 68 ? -0.624 2.913 2.603 1.00 98.56 68 SER A C 1
ATOM 488 O O . SER A 1 68 ? -0.029 3.983 2.705 1.00 98.56 68 SER A O 1
ATOM 490 N N . ARG A 1 69 ? -0.345 1.875 3.394 1.00 98.31 69 ARG A N 1
ATOM 491 C CA . ARG A 1 69 ? 0.590 1.965 4.516 1.00 98.31 69 ARG A CA 1
ATOM 492 C C . ARG A 1 69 ? 2.015 2.320 4.084 1.00 98.31 69 ARG A C 1
ATOM 494 O O . ARG A 1 69 ? 2.633 3.180 4.707 1.00 98.31 69 ARG A O 1
ATOM 501 N N . GLU A 1 70 ? 2.521 1.666 3.048 1.00 97.94 70 GLU A N 1
ATOM 502 C CA . GLU A 1 70 ? 3.930 1.735 2.654 1.00 97.94 70 GLU A CA 1
ATOM 503 C C . GLU A 1 70 ? 4.276 2.997 1.860 1.00 97.94 70 GLU A C 1
ATOM 505 O O . GLU A 1 70 ? 5.364 3.553 1.999 1.00 97.94 70 GLU A O 1
ATOM 510 N N . SER A 1 71 ? 3.357 3.487 1.023 1.00 98.00 71 SER A N 1
ATOM 511 C CA . SER A 1 71 ? 3.667 4.588 0.101 1.00 98.00 71 SER A CA 1
ATOM 512 C C . SER A 1 71 ? 2.589 5.659 -0.012 1.00 98.00 71 SER A C 1
ATOM 514 O O . SER A 1 71 ? 2.729 6.577 -0.826 1.00 98.00 71 SER A O 1
ATOM 516 N N . ARG A 1 72 ? 1.522 5.566 0.788 1.00 97.81 72 ARG A N 1
ATOM 517 C CA . ARG A 1 72 ? 0.336 6.431 0.700 1.00 97.81 72 ARG A CA 1
ATOM 518 C C . ARG A 1 72 ? -0.299 6.368 -0.689 1.00 97.81 72 ARG A C 1
ATOM 520 O O . ARG A 1 72 ? -0.528 7.382 -1.345 1.00 97.81 72 ARG A O 1
ATOM 527 N N . GLY A 1 73 ? -0.449 5.145 -1.208 1.00 96.75 73 GLY A N 1
ATOM 528 C CA . GLY A 1 73 ? -0.879 4.916 -2.589 1.00 96.75 73 GLY A CA 1
ATOM 529 C C . GLY A 1 73 ? 0.077 5.542 -3.610 1.00 96.75 73 GLY A C 1
ATOM 530 O O . GLY A 1 73 ? -0.359 6.090 -4.617 1.00 96.75 73 GLY A O 1
ATOM 531 N N . GLY A 1 74 ? 1.380 5.526 -3.335 1.00 97.38 74 GLY A N 1
ATOM 532 C CA . GLY A 1 74 ? 2.415 6.127 -4.171 1.00 97.38 74 GLY A CA 1
ATOM 533 C C . GLY A 1 74 ? 2.658 7.624 -3.958 1.00 97.38 74 GLY A C 1
ATOM 534 O O . GLY A 1 74 ? 3.660 8.131 -4.461 1.00 97.38 74 GLY A O 1
ATOM 535 N N . ALA A 1 75 ? 1.808 8.344 -3.217 1.00 97.12 75 ALA A N 1
ATOM 536 C CA . ALA A 1 75 ? 1.959 9.788 -3.024 1.00 97.12 75 ALA A CA 1
ATOM 537 C C . ALA A 1 75 ? 3.266 10.166 -2.304 1.00 97.12 75 ALA A C 1
ATOM 539 O O . ALA A 1 75 ? 3.873 11.183 -2.630 1.00 97.12 75 ALA A O 1
ATOM 540 N N . ALA A 1 76 ? 3.744 9.330 -1.377 1.00 96.38 76 ALA A N 1
ATOM 541 C CA . ALA A 1 76 ? 4.977 9.590 -0.631 1.00 96.38 76 ALA A CA 1
ATOM 542 C C . ALA A 1 76 ? 6.267 9.343 -1.442 1.00 96.38 76 ALA A C 1
ATOM 544 O O . ALA A 1 76 ? 7.346 9.749 -1.010 1.00 96.38 76 ALA A O 1
ATOM 545 N N . ILE A 1 77 ? 6.179 8.669 -2.596 1.00 97.00 77 ILE A N 1
ATOM 546 C CA . ILE A 1 77 ? 7.347 8.192 -3.363 1.00 97.00 77 ILE A CA 1
ATOM 547 C C . ILE A 1 77 ? 7.343 8.619 -4.835 1.00 97.00 77 ILE A C 1
ATOM 549 O O . ILE A 1 77 ? 8.353 8.447 -5.520 1.00 97.00 77 ILE A O 1
ATOM 553 N N . SER A 1 78 ? 6.239 9.176 -5.341 1.00 93.69 78 SER A N 1
ATOM 554 C CA . SER A 1 78 ? 6.086 9.554 -6.752 1.00 93.69 78 SER A CA 1
ATOM 555 C C . SER A 1 78 ? 7.109 10.604 -7.192 1.00 93.69 78 SER A C 1
ATOM 557 O O . SER A 1 78 ? 7.654 10.499 -8.287 1.00 93.69 78 SER A O 1
ATOM 559 N N . GLY A 1 79 ? 7.454 11.551 -6.313 1.00 95.50 79 GLY A N 1
ATOM 560 C CA . GLY A 1 79 ? 8.518 12.535 -6.550 1.00 95.50 79 GLY A CA 1
ATOM 561 C C . GLY A 1 79 ? 9.940 11.958 -6.541 1.00 95.50 79 GLY A C 1
ATOM 562 O O . GLY A 1 79 ? 10.870 12.632 -6.969 1.00 95.50 79 GLY A O 1
ATOM 563 N N . ASN A 1 80 ? 10.115 10.711 -6.091 1.00 95.31 80 ASN A N 1
ATOM 564 C CA . ASN A 1 80 ? 11.412 10.043 -5.939 1.00 95.31 80 ASN A CA 1
ATOM 565 C C . ASN A 1 80 ? 11.521 8.767 -6.789 1.00 95.31 80 ASN A C 1
ATOM 567 O O . ASN A 1 80 ? 12.264 7.846 -6.440 1.00 95.31 80 ASN A O 1
ATOM 571 N N . ASN A 1 81 ? 10.776 8.686 -7.898 1.00 95.44 81 ASN A N 1
ATOM 572 C CA . ASN A 1 81 ? 10.755 7.524 -8.796 1.00 95.44 81 ASN A CA 1
ATOM 573 C C . ASN A 1 81 ? 10.510 6.192 -8.062 1.00 95.44 81 ASN A C 1
ATOM 575 O O . ASN A 1 81 ? 11.086 5.164 -8.417 1.00 95.44 81 ASN A O 1
ATOM 579 N N . GLY A 1 82 ? 9.681 6.219 -7.015 1.00 97.00 82 GLY A N 1
ATOM 580 C CA . GLY A 1 82 ? 9.295 5.025 -6.273 1.00 97.00 82 GLY A CA 1
ATOM 581 C C . GLY A 1 82 ? 10.162 4.661 -5.072 1.00 97.00 82 GLY A C 1
ATOM 582 O O . GLY A 1 82 ? 9.852 3.696 -4.379 1.00 97.00 82 GLY A O 1
ATOM 583 N N . TRP A 1 83 ? 11.229 5.408 -4.803 1.00 98.06 83 TRP A N 1
ATOM 584 C CA . TRP A 1 83 ? 12.112 5.139 -3.671 1.00 98.06 83 TRP A CA 1
ATOM 585 C C . TRP A 1 83 ? 11.675 5.902 -2.422 1.00 98.06 83 TRP A C 1
ATOM 587 O O 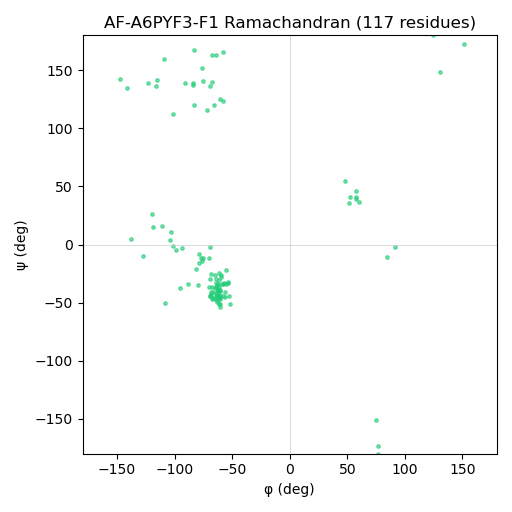. TRP A 1 83 ? 11.360 7.094 -2.492 1.00 98.06 83 TRP A O 1
ATOM 597 N N . CYS A 1 84 ? 11.735 5.256 -1.255 1.00 94.88 84 CYS A N 1
ATOM 598 C CA . CYS A 1 84 ? 11.683 6.000 0.003 1.00 94.88 84 CYS A CA 1
ATOM 599 C C . CYS A 1 84 ? 12.911 6.917 0.155 1.00 94.88 84 CYS A C 1
ATOM 601 O O . CYS A 1 84 ? 13.943 6.685 -0.484 1.00 94.88 84 CYS A O 1
ATOM 603 N N . PRO A 1 85 ? 12.867 7.920 1.055 1.00 92.94 85 PRO A N 1
ATOM 604 C CA . PRO A 1 85 ? 13.993 8.830 1.278 1.00 92.94 85 PRO A CA 1
ATOM 605 C C . PRO A 1 85 ? 15.321 8.126 1.592 1.00 92.94 85 PRO A C 1
ATOM 607 O O . PRO A 1 85 ? 16.381 8.585 1.177 1.00 92.94 85 PRO A O 1
ATOM 610 N N . ARG A 1 86 ? 15.270 6.976 2.280 1.00 93.38 86 ARG A N 1
ATOM 611 C CA . ARG A 1 86 ? 16.455 6.170 2.622 1.00 93.38 86 ARG A CA 1
ATOM 612 C C . ARG A 1 86 ? 16.980 5.318 1.459 1.00 93.38 86 ARG A C 1
ATOM 614 O O . ARG A 1 86 ? 18.048 4.735 1.593 1.00 93.38 86 ARG A O 1
ATOM 621 N N . ARG A 1 87 ? 16.253 5.237 0.337 1.00 94.38 87 ARG A N 1
ATOM 622 C CA . ARG A 1 87 ? 16.566 4.403 -0.840 1.00 94.38 87 ARG A CA 1
ATOM 623 C C . ARG A 1 87 ? 16.813 2.927 -0.508 1.00 94.38 87 ARG A C 1
ATOM 625 O O . ARG A 1 87 ? 17.731 2.315 -1.058 1.00 94.38 87 ARG A O 1
ATOM 632 N N . ILE A 1 88 ? 16.000 2.390 0.400 1.00 96.81 88 ILE A N 1
ATOM 633 C CA . ILE A 1 88 ? 15.986 0.970 0.786 1.00 96.81 88 ILE A CA 1
ATOM 634 C C . ILE A 1 88 ? 14.715 0.307 0.244 1.00 96.81 88 ILE A C 1
ATOM 636 O O . ILE A 1 88 ? 14.799 -0.680 -0.473 1.00 96.81 88 ILE A O 1
ATOM 640 N N . GLY A 1 89 ? 13.551 0.909 0.498 1.00 98.00 89 GLY A N 1
ATOM 641 C CA . GLY A 1 89 ? 12.267 0.469 -0.047 1.00 98.00 89 GLY A CA 1
ATOM 642 C C . GLY A 1 89 ? 12.005 1.013 -1.453 1.00 98.00 89 GLY A C 1
ATOM 643 O O . GLY A 1 89 ? 12.243 2.197 -1.730 1.00 98.00 89 GLY A O 1
ATOM 644 N N . PHE A 1 90 ? 11.492 0.147 -2.326 1.00 98.62 90 PHE A N 1
ATOM 645 C CA . PHE A 1 90 ? 11.116 0.467 -3.700 1.00 98.62 90 PHE A CA 1
ATOM 646 C C . PHE A 1 90 ? 9.647 0.148 -3.993 1.00 98.62 90 PHE A C 1
ATOM 648 O O . PHE A 1 90 ? 9.133 -0.902 -3.620 1.00 98.62 90 PHE A O 1
ATOM 655 N N . GLY A 1 91 ? 8.983 1.042 -4.722 1.00 98.50 91 GLY A N 1
ATOM 656 C CA . GLY A 1 91 ? 7.663 0.825 -5.305 1.00 98.50 91 GLY A CA 1
ATOM 657 C C . GLY A 1 91 ? 6.481 0.920 -4.354 1.00 98.50 91 GLY A C 1
ATOM 658 O O . GLY A 1 91 ? 6.621 1.221 -3.173 1.00 98.50 91 GLY A O 1
ATOM 659 N N . LEU A 1 92 ? 5.278 0.719 -4.892 1.00 98.31 92 LEU A N 1
ATOM 660 C CA . LEU A 1 92 ? 4.011 0.966 -4.186 1.00 98.31 92 LEU A CA 1
ATOM 661 C C . LEU A 1 92 ? 3.906 0.250 -2.834 1.00 98.31 92 LEU A C 1
ATOM 663 O O . LEU A 1 92 ? 3.299 0.779 -1.908 1.00 98.31 92 LEU A O 1
ATOM 667 N N . MET A 1 93 ? 4.519 -0.926 -2.734 1.00 98.69 93 MET A N 1
ATOM 668 C CA . MET A 1 93 ? 4.542 -1.781 -1.541 1.00 98.69 93 MET A CA 1
ATOM 669 C C . MET A 1 93 ? 5.936 -1.862 -0.888 1.00 98.69 93 MET A C 1
ATOM 671 O O . MET A 1 93 ? 6.181 -2.767 -0.107 1.00 98.69 93 MET A O 1
ATOM 675 N N . GLN A 1 94 ? 6.850 -0.947 -1.241 1.00 98.50 94 GLN A N 1
ATOM 676 C CA . GLN A 1 94 ? 8.164 -0.750 -0.607 1.00 98.50 94 GLN A CA 1
ATOM 677 C C . GLN A 1 94 ? 8.994 -2.031 -0.397 1.00 98.50 94 GLN A C 1
ATOM 679 O O . GLN A 1 94 ? 9.474 -2.301 0.699 1.00 98.50 94 GLN A O 1
ATOM 684 N N . VAL A 1 95 ? 9.226 -2.789 -1.476 1.00 98.69 95 VAL A N 1
ATOM 685 C CA . VAL A 1 95 ? 10.126 -3.955 -1.461 1.00 98.69 95 VAL A CA 1
ATOM 686 C C . VAL A 1 95 ? 11.518 -3.506 -1.025 1.00 98.69 95 VAL A C 1
ATOM 688 O O . VAL A 1 95 ? 12.099 -2.605 -1.636 1.00 98.69 95 VAL A O 1
ATOM 691 N N . ASP A 1 96 ? 12.034 -4.124 0.035 1.00 98.19 96 ASP A N 1
ATOM 692 C CA . ASP A 1 96 ? 13.369 -3.852 0.558 1.00 98.19 96 ASP A CA 1
ATOM 693 C C . ASP A 1 96 ? 14.432 -4.409 -0.398 1.00 98.19 96 ASP A C 1
ATOM 695 O O . ASP A 1 96 ? 14.529 -5.624 -0.599 1.00 98.19 96 ASP A O 1
ATOM 699 N N . LYS A 1 97 ? 15.232 -3.510 -0.983 1.00 97.50 97 LYS A N 1
ATOM 700 C CA . LYS A 1 97 ? 16.264 -3.850 -1.969 1.00 97.50 97 LYS A CA 1
ATOM 701 C C . LYS A 1 97 ? 17.397 -4.709 -1.399 1.00 97.50 97 LYS A C 1
ATOM 703 O O . LYS A 1 97 ? 18.081 -5.381 -2.169 1.00 97.50 97 LYS A O 1
ATOM 708 N N . ASP A 1 98 ? 17.641 -4.620 -0.090 1.00 97.38 98 ASP A N 1
ATOM 709 C CA . ASP A 1 98 ? 18.741 -5.324 0.566 1.00 97.38 98 ASP A CA 1
ATOM 710 C C . ASP A 1 98 ? 18.340 -6.786 0.842 1.00 97.38 98 ASP A C 1
ATOM 712 O O . ASP A 1 98 ? 19.205 -7.654 0.957 1.00 97.38 98 ASP A O 1
ATOM 716 N N . ALA A 1 99 ? 17.032 -7.077 0.870 1.00 97.75 99 ALA A N 1
ATOM 717 C CA . ALA A 1 99 ? 16.481 -8.428 0.966 1.00 97.75 99 ALA A CA 1
ATOM 718 C C . ALA A 1 99 ? 16.117 -9.033 -0.404 1.00 97.75 99 ALA A C 1
ATOM 720 O O . ALA A 1 99 ? 16.306 -10.228 -0.622 1.00 97.75 99 ALA A O 1
ATOM 721 N N . HIS A 1 100 ? 15.596 -8.225 -1.334 1.00 98.06 100 HIS A N 1
ATOM 722 C CA . HIS A 1 100 ? 15.132 -8.683 -2.645 1.00 98.06 100 HIS A CA 1
ATOM 723 C C . HIS 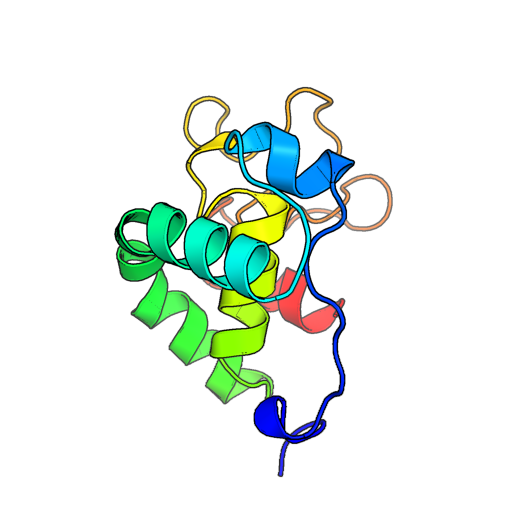A 1 100 ? 15.481 -7.667 -3.732 1.00 98.06 100 HIS A C 1
ATOM 725 O O . HIS A 1 100 ? 15.203 -6.483 -3.590 1.00 98.06 100 HIS A O 1
ATOM 731 N N . THR A 1 101 ? 16.005 -8.114 -4.877 1.00 98.25 101 THR A N 1
ATOM 732 C CA . THR A 1 101 ? 16.203 -7.218 -6.029 1.00 98.25 101 THR A CA 1
ATOM 733 C C . THR A 1 101 ? 14.846 -6.739 -6.563 1.00 98.25 101 THR A C 1
ATOM 735 O O . THR A 1 101 ? 14.050 -7.587 -6.971 1.00 98.25 101 THR A O 1
ATOM 738 N N . PRO A 1 102 ? 14.550 -5.425 -6.592 1.00 98.06 102 PRO A N 1
ATOM 739 C CA . PRO A 1 102 ? 13.249 -4.945 -7.052 1.00 98.06 102 PRO A CA 1
ATOM 740 C C . PRO A 1 102 ? 13.024 -5.177 -8.553 1.00 98.06 102 PRO A C 1
ATOM 742 O O . PRO A 1 102 ? 13.941 -4.995 -9.358 1.00 98.06 102 PRO A O 1
ATOM 745 N N . ILE A 1 103 ? 11.804 -5.565 -8.932 1.00 98.38 103 ILE A N 1
ATOM 746 C CA . ILE A 1 103 ? 11.432 -5.946 -10.301 1.00 98.38 103 ILE A CA 1
ATOM 747 C C . ILE A 1 103 ? 10.392 -4.972 -10.865 1.00 98.38 103 ILE A C 1
ATOM 749 O O . ILE A 1 103 ? 9.398 -4.644 -10.221 1.00 98.38 103 ILE A O 1
ATOM 753 N N . GLY A 1 104 ? 10.592 -4.568 -12.122 1.00 98.12 104 GLY A N 1
ATOM 754 C CA . GLY A 1 104 ? 9.659 -3.714 -12.854 1.00 98.12 104 GLY A CA 1
ATOM 755 C C . GLY A 1 104 ? 9.725 -2.239 -12.452 1.00 98.12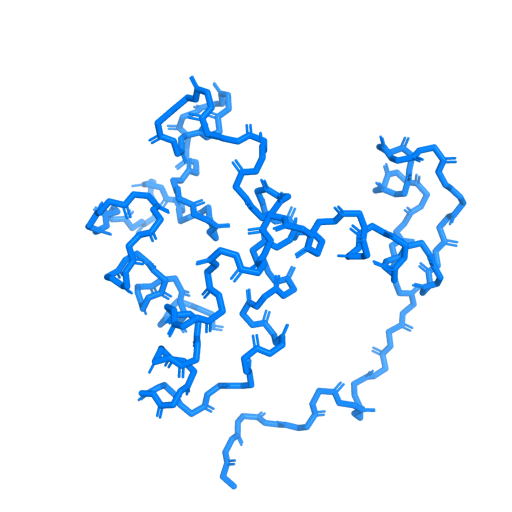 104 GLY A C 1
ATOM 756 O O . GLY A 1 104 ? 10.596 -1.800 -11.701 1.00 98.12 104 GLY A O 1
ATOM 757 N N . ALA A 1 105 ? 8.799 -1.443 -12.990 1.00 98.38 105 ALA A N 1
ATOM 758 C CA . ALA A 1 105 ? 8.645 -0.056 -12.560 1.00 98.38 105 ALA A CA 1
ATOM 759 C C . ALA A 1 105 ? 7.938 0.002 -11.200 1.00 98.38 105 ALA A C 1
ATOM 761 O O . ALA A 1 105 ? 7.112 -0.850 -10.881 1.00 98.38 105 ALA A O 1
ATOM 762 N N . TRP A 1 106 ? 8.209 1.048 -10.426 1.00 98.31 106 TRP A N 1
ATOM 763 C CA . TRP A 1 106 ? 7.760 1.195 -9.038 1.00 98.31 106 TRP A CA 1
ATOM 764 C C . TRP A 1 106 ? 6.234 1.083 -8.826 1.00 98.31 106 TRP A C 1
ATOM 766 O O . TRP A 1 106 ? 5.769 0.782 -7.728 1.00 98.31 106 TRP A O 1
ATOM 776 N N . ASN A 1 107 ? 5.451 1.324 -9.877 1.00 97.88 107 ASN A N 1
ATOM 777 C CA . ASN A 1 107 ? 3.990 1.278 -9.911 1.00 97.88 107 ASN A CA 1
ATOM 778 C C . ASN A 1 107 ? 3.421 0.234 -10.897 1.00 97.88 107 ASN A C 1
ATOM 780 O O . ASN A 1 107 ? 2.248 0.300 -11.269 1.00 97.88 107 ASN A O 1
ATOM 784 N N . SER A 1 108 ? 4.255 -0.701 -11.354 1.00 98.38 108 SER A N 1
ATOM 785 C CA . SER A 1 108 ? 3.909 -1.706 -12.364 1.00 98.38 108 SER A CA 1
ATOM 786 C C . SER A 1 108 ? 3.195 -2.933 -11.786 1.00 98.38 108 SER A C 1
ATOM 788 O O . SER A 1 108 ? 3.179 -3.152 -10.574 1.00 98.38 108 SER A O 1
ATOM 790 N N . VAL A 1 109 ? 2.618 -3.758 -12.668 1.00 98.62 109 VAL A N 1
ATOM 791 C CA . VAL A 1 109 ? 2.047 -5.063 -12.289 1.00 98.62 109 VAL A CA 1
ATOM 792 C C . VAL A 1 109 ? 3.140 -5.972 -11.743 1.00 98.62 109 VAL A C 1
ATOM 794 O O . VAL A 1 109 ? 2.910 -6.653 -10.754 1.00 98.62 109 VAL A O 1
ATOM 797 N N . GLU A 1 110 ? 4.324 -5.952 -12.348 1.00 98.75 110 GLU A N 1
ATOM 798 C CA . GLU A 1 110 ? 5.482 -6.753 -11.958 1.00 98.75 110 GLU A CA 1
ATOM 799 C C . GLU A 1 110 ? 5.930 -6.429 -10.529 1.00 98.75 110 GLU A C 1
ATOM 801 O O . GLU A 1 110 ? 6.155 -7.346 -9.740 1.00 98.75 110 GLU A O 1
ATOM 806 N N . HIS A 1 111 ? 5.972 -5.141 -10.169 1.00 98.69 111 HIS A N 1
ATOM 807 C CA . HIS A 1 111 ? 6.300 -4.704 -8.808 1.00 98.69 111 HIS A CA 1
ATOM 808 C C . HIS A 1 111 ? 5.261 -5.190 -7.791 1.00 98.69 111 HIS A C 1
ATOM 810 O O . HIS A 1 111 ? 5.605 -5.765 -6.759 1.00 98.69 111 HIS A O 1
ATOM 816 N N . VAL A 1 112 ? 3.973 -4.971 -8.078 1.00 98.75 112 VAL A N 1
ATOM 817 C CA . VAL A 1 112 ? 2.885 -5.382 -7.174 1.00 98.75 112 VAL A CA 1
ATOM 818 C C . VAL A 1 112 ? 2.832 -6.909 -7.047 1.00 98.75 112 VAL A C 1
ATOM 820 O O . VAL A 1 112 ? 2.615 -7.425 -5.954 1.00 98.75 112 VAL A O 1
ATOM 823 N N . ASP A 1 113 ? 3.087 -7.642 -8.131 1.00 98.81 113 ASP A N 1
ATOM 824 C CA . ASP A 1 113 ? 3.158 -9.105 -8.145 1.00 98.81 113 ASP A CA 1
ATOM 825 C C . ASP A 1 113 ? 4.345 -9.645 -7.343 1.00 98.81 113 ASP A C 1
ATOM 827 O O . ASP A 1 113 ? 4.181 -10.620 -6.611 1.00 98.81 113 ASP A O 1
ATOM 831 N N . GLN A 1 114 ? 5.516 -9.005 -7.439 1.00 98.81 114 GLN A N 1
ATOM 832 C CA . GLN A 1 114 ? 6.677 -9.344 -6.616 1.00 98.81 114 GLN A CA 1
ATOM 833 C C . GLN A 1 114 ? 6.359 -9.152 -5.134 1.00 98.81 114 GLN A C 1
ATOM 835 O O . GLN A 1 114 ? 6.520 -10.083 -4.350 1.00 98.81 114 GLN A O 1
ATOM 840 N N . ALA A 1 115 ? 5.890 -7.962 -4.756 1.00 98.69 115 ALA A N 1
ATOM 841 C CA . ALA A 1 115 ? 5.607 -7.636 -3.364 1.00 98.69 115 ALA A CA 1
ATOM 842 C C . ALA A 1 115 ? 4.509 -8.532 -2.770 1.00 98.69 115 ALA A C 1
ATOM 844 O O . ALA A 1 115 ? 4.638 -8.994 -1.642 1.00 98.69 115 ALA A O 1
ATOM 845 N N . THR A 1 116 ? 3.470 -8.847 -3.548 1.00 98.56 116 THR A N 1
ATOM 846 C CA . THR A 1 116 ? 2.410 -9.780 -3.125 1.00 98.56 116 THR A CA 1
ATOM 847 C C . THR A 1 116 ? 2.920 -11.219 -3.001 1.00 98.56 116 THR A C 1
ATOM 849 O O . THR A 1 116 ? 2.346 -11.997 -2.258 1.00 98.56 116 THR A O 1
ATOM 852 N N . GLY A 1 117 ? 3.983 -11.598 -3.717 1.00 98.06 117 GLY A N 1
ATOM 853 C CA . GLY A 1 117 ? 4.629 -12.902 -3.544 1.00 98.06 117 GLY A CA 1
ATOM 854 C C . GLY A 1 117 ? 5.555 -12.998 -2.325 1.00 98.06 117 GLY A C 1
ATOM 855 O O . GLY A 1 117 ? 5.930 -14.110 -1.968 1.00 98.06 117 GLY A O 1
ATOM 856 N N . ILE A 1 118 ? 5.952 -11.862 -1.739 1.00 98.25 118 ILE A N 1
ATOM 857 C CA . ILE A 1 118 ? 6.747 -11.787 -0.500 1.00 98.25 118 ILE A CA 1
ATOM 858 C C . ILE A 1 118 ? 5.837 -11.779 0.740 1.00 98.25 118 ILE A C 1
ATOM 860 O O . ILE A 1 118 ? 6.240 -12.299 1.778 1.00 98.25 118 ILE A O 1
ATOM 864 N N . LEU A 1 119 ? 4.655 -11.158 0.623 1.00 94.88 119 LEU A N 1
ATOM 865 C CA . LEU A 1 119 ? 3.596 -11.111 1.639 1.00 94.88 119 LEU A CA 1
ATOM 866 C C . LEU A 1 119 ? 3.147 -12.513 2.077 1.00 94.88 119 LEU A C 1
ATOM 868 O O . LEU A 1 119 ? 2.986 -12.692 3.305 1.00 94.88 119 LEU A O 1
#